Protein AF-A0A6J6LIS4-F1 (afdb_monomer_lite)

Secondary structure (DSSP, 8-state):
----HHHHTT--SSTT--HHHHHHHHGGGT-----B-TT-PBPPP-

Sequence (46 aa):
MDENISRAAGANHGQAMTEGRFGEIIAPLRRTLAQRNTAYKLLSPT

Structure (mmCIF, N/CA/C/O backbone):
data_AF-A0A6J6LIS4-F1
#
_entry.id   AF-A0A6J6LIS4-F1
#
loop_
_atom_site.group_PDB
_atom_site.id
_atom_site.type_symbol
_atom_site.label_atom_id
_atom_site.label_alt_id
_atom_site.label_comp_id
_atom_site.label_asym_id
_atom_site.label_entity_id
_atom_site.label_seq_id
_atom_site.pdbx_PDB_ins_code
_atom_site.Cartn_x
_atom_site.Cartn_y
_atom_site.Cartn_z
_atom_site.occupancy
_atom_site.B_iso_or_equiv
_atom_site.auth_seq_id
_atom_site.auth_comp_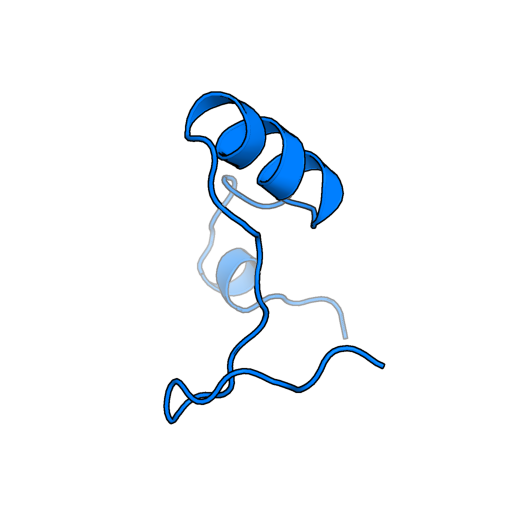id
_atom_site.auth_asym_id
_atom_site.auth_atom_id
_atom_site.pdbx_PDB_model_num
ATOM 1 N N . MET A 1 1 ? 15.288 -12.221 -10.343 1.00 47.16 1 MET A N 1
ATOM 2 C CA . MET A 1 1 ? 13.826 -12.401 -10.518 1.00 47.16 1 MET A CA 1
ATOM 3 C C . MET A 1 1 ? 13.240 -11.017 -10.302 1.00 47.16 1 MET A C 1
ATOM 5 O O . MET A 1 1 ? 12.802 -10.702 -9.208 1.00 47.16 1 MET A O 1
ATOM 9 N N . ASP A 1 2 ? 13.383 -10.156 -11.312 1.00 54.91 2 ASP A N 1
ATOM 10 C CA . ASP A 1 2 ? 13.365 -8.684 -11.167 1.00 54.91 2 ASP A CA 1
ATOM 11 C C . ASP A 1 2 ? 12.315 -8.023 -12.062 1.00 54.91 2 ASP A C 1
ATOM 13 O O . ASP A 1 2 ? 12.452 -6.885 -12.518 1.00 54.91 2 ASP A O 1
ATOM 17 N N . GLU A 1 3 ? 11.251 -8.763 -12.338 1.00 51.44 3 GLU A N 1
ATOM 18 C CA . GLU A 1 3 ? 10.156 -8.295 -13.165 1.00 51.44 3 GLU A CA 1
ATOM 19 C C . GLU A 1 3 ? 8.909 -8.222 -12.299 1.00 51.44 3 GLU A C 1
ATOM 21 O O . GLU A 1 3 ? 8.110 -9.147 -12.194 1.00 51.44 3 GLU A O 1
ATOM 26 N N . ASN A 1 4 ? 8.757 -7.075 -11.638 1.00 69.12 4 ASN A N 1
ATOM 27 C CA . ASN A 1 4 ? 7.441 -6.637 -11.205 1.00 69.12 4 ASN A CA 1
ATOM 28 C C . ASN A 1 4 ? 6.527 -6.643 -12.446 1.00 69.12 4 ASN A C 1
ATOM 30 O O . ASN A 1 4 ? 6.901 -6.088 -13.481 1.00 69.12 4 ASN A O 1
ATOM 34 N N . ILE A 1 5 ? 5.343 -7.251 -12.337 1.00 67.44 5 ILE A N 1
ATOM 35 C CA . ILE A 1 5 ? 4.322 -7.348 -13.397 1.00 67.44 5 ILE A CA 1
ATOM 36 C C . ILE A 1 5 ? 4.097 -5.990 -14.087 1.00 67.44 5 ILE A C 1
ATOM 38 O O . ILE A 1 5 ? 3.962 -5.926 -15.307 1.00 67.44 5 ILE A O 1
ATOM 42 N N . SER A 1 6 ? 4.152 -4.888 -13.334 1.00 63.91 6 SER A N 1
ATOM 43 C CA . SER A 1 6 ? 4.041 -3.532 -13.878 1.00 63.91 6 SER A CA 1
ATOM 44 C C . SER A 1 6 ? 5.161 -3.177 -14.867 1.00 63.91 6 SER A C 1
ATOM 46 O O . SER A 1 6 ? 4.898 -2.527 -15.874 1.00 63.91 6 SER A O 1
ATOM 48 N N . ARG A 1 7 ? 6.408 -3.612 -14.633 1.00 64.56 7 ARG A N 1
ATOM 49 C CA . ARG A 1 7 ? 7.538 -3.393 -15.558 1.00 64.56 7 ARG A CA 1
ATOM 50 C C . ARG A 1 7 ? 7.387 -4.231 -16.831 1.00 64.56 7 ARG A C 1
ATOM 52 O O . ARG A 1 7 ? 7.599 -3.696 -17.914 1.00 64.56 7 ARG A O 1
ATOM 59 N N . ALA A 1 8 ? 6.975 -5.495 -16.712 1.00 71.31 8 ALA A N 1
ATOM 60 C CA . ALA A 1 8 ? 6.698 -6.358 -17.867 1.00 71.31 8 ALA A CA 1
ATOM 61 C C . ALA A 1 8 ? 5.549 -5.813 -18.741 1.00 71.31 8 ALA A C 1
ATOM 63 O O . ALA A 1 8 ? 5.560 -5.971 -19.957 1.00 71.31 8 ALA A O 1
ATOM 64 N N . ALA A 1 9 ? 4.598 -5.099 -18.130 1.00 71.88 9 ALA A N 1
ATOM 65 C CA . ALA A 1 9 ? 3.514 -4.398 -18.815 1.00 71.88 9 ALA A CA 1
ATOM 66 C C . ALA A 1 9 ? 3.899 -3.003 -19.363 1.00 71.88 9 ALA A C 1
ATOM 68 O O . ALA A 1 9 ? 3.028 -2.264 -19.817 1.00 71.88 9 ALA A O 1
ATOM 69 N N . GLY A 1 10 ? 5.180 -2.610 -19.315 1.00 68.75 10 GLY A N 1
ATOM 70 C CA . GLY A 1 10 ? 5.664 -1.337 -19.865 1.00 68.75 10 GLY A CA 1
ATOM 71 C C . GLY A 1 10 ? 5.398 -0.105 -18.990 1.00 68.75 10 GLY A C 1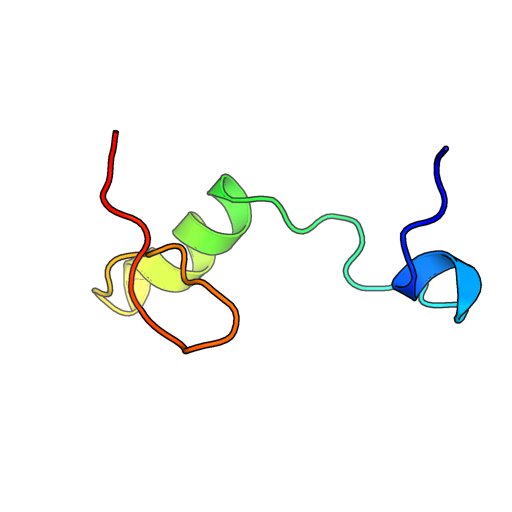
ATOM 72 O O . GLY A 1 10 ? 5.517 1.026 -19.465 1.00 68.75 10 GLY A O 1
ATOM 73 N N . ALA A 1 11 ? 5.046 -0.279 -17.710 1.00 70.44 11 ALA A N 1
ATOM 74 C CA . ALA A 1 11 ? 4.824 0.849 -16.812 1.00 70.44 11 ALA A CA 1
ATOM 75 C C . ALA A 1 11 ? 6.154 1.512 -16.404 1.00 70.44 11 ALA A C 1
ATOM 77 O O . ALA A 1 11 ? 6.897 1.006 -15.557 1.00 70.44 11 ALA A O 1
ATOM 78 N N . ASN A 1 12 ? 6.402 2.703 -16.956 1.00 64.38 12 ASN A N 1
ATOM 79 C CA . ASN A 1 12 ? 7.479 3.614 -16.538 1.00 64.38 12 ASN A CA 1
ATOM 80 C C . ASN A 1 12 ? 7.141 4.407 -15.260 1.00 64.38 12 ASN A C 1
ATOM 82 O O . ASN A 1 12 ? 7.999 5.090 -14.704 1.00 64.38 12 ASN A O 1
ATOM 86 N N . HIS A 1 13 ? 5.890 4.346 -14.801 1.00 62.66 13 HIS A N 1
ATOM 87 C CA . HIS A 1 13 ? 5.371 5.128 -13.680 1.00 62.66 13 HIS A CA 1
ATOM 88 C C . HIS A 1 13 ? 5.042 4.226 -12.478 1.00 62.66 13 HIS A C 1
ATOM 90 O O . HIS A 1 13 ? 4.732 3.050 -12.650 1.00 62.66 13 HIS A O 1
ATOM 96 N N . GLY A 1 14 ? 5.114 4.762 -11.253 1.00 62.41 14 GLY A N 1
ATOM 97 C CA . GLY A 1 14 ? 4.758 4.028 -10.025 1.00 62.41 14 GLY A CA 1
ATOM 98 C C . GLY A 1 14 ? 5.830 3.080 -9.463 1.00 62.41 14 GLY A C 1
ATOM 99 O O . GLY A 1 14 ? 5.567 2.386 -8.488 1.00 62.41 14 GLY A O 1
ATOM 100 N N . GLN A 1 15 ? 7.044 3.071 -10.025 1.00 71.12 15 GLN A N 1
ATOM 101 C CA . GLN A 1 15 ? 8.148 2.187 -9.600 1.00 71.12 15 GLN A CA 1
ATOM 102 C C . GLN A 1 15 ? 8.851 2.637 -8.306 1.00 71.12 15 GLN A C 1
ATOM 104 O O . GLN A 1 15 ? 9.582 1.864 -7.699 1.00 71.12 15 GLN A O 1
ATOM 109 N N . ALA A 1 16 ? 8.652 3.890 -7.886 1.00 78.25 16 ALA A N 1
ATOM 110 C CA . ALA A 1 16 ? 9.321 4.475 -6.720 1.00 78.25 16 ALA A CA 1
ATOM 111 C C . ALA A 1 16 ? 8.455 4.471 -5.446 1.00 78.25 16 ALA A C 1
ATOM 113 O O . ALA A 1 16 ? 8.826 5.092 -4.449 1.00 78.25 16 ALA A O 1
ATOM 114 N N . MET A 1 17 ? 7.284 3.825 -5.477 1.00 84.75 17 MET A N 1
ATOM 115 C CA . MET A 1 17 ? 6.415 3.753 -4.306 1.00 84.75 17 MET A CA 1
ATOM 116 C C . MET A 1 17 ? 7.028 2.817 -3.264 1.00 84.75 17 MET A C 1
ATOM 118 O O . MET A 1 17 ? 7.270 1.643 -3.535 1.00 84.75 17 MET A O 1
ATOM 122 N N . THR A 1 18 ? 7.245 3.338 -2.062 1.00 87.44 18 THR A N 1
ATOM 123 C CA . THR A 1 18 ? 7.678 2.570 -0.891 1.00 87.44 18 THR A CA 1
ATOM 124 C C . THR A 1 18 ? 6.643 2.705 0.217 1.00 87.44 18 THR A C 1
ATOM 126 O O . THR A 1 18 ? 5.799 3.602 0.179 1.00 87.44 18 THR A O 1
ATOM 129 N N . GLU A 1 19 ? 6.714 1.844 1.229 1.00 88.62 19 GLU A N 1
ATOM 130 C CA . GLU A 1 19 ? 5.850 1.946 2.409 1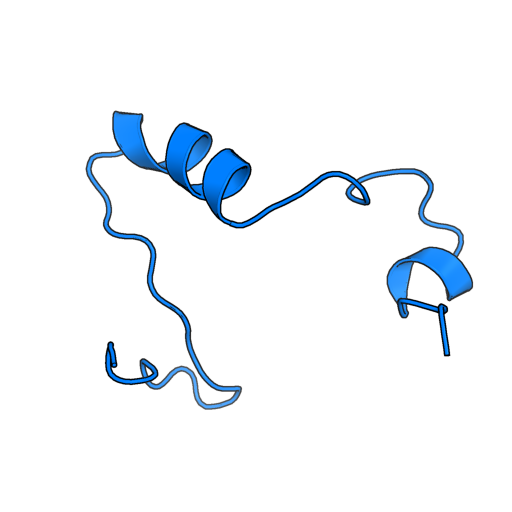.00 88.62 19 GLU A CA 1
ATOM 131 C C . GLU A 1 19 ? 5.959 3.324 3.081 1.00 88.62 19 GLU A C 1
ATOM 133 O O . GLU A 1 19 ? 4.941 3.958 3.347 1.00 88.62 19 GLU A O 1
ATOM 138 N N . GLY A 1 20 ? 7.182 3.834 3.268 1.00 91.19 20 GLY A N 1
ATOM 139 C CA . GLY A 1 20 ? 7.416 5.154 3.862 1.00 91.19 20 GLY A CA 1
ATOM 140 C C . GLY A 1 20 ? 6.802 6.290 3.042 1.00 91.19 20 GLY A C 1
ATOM 141 O O . GLY A 1 20 ? 6.080 7.121 3.588 1.00 91.19 20 GLY A O 1
ATOM 142 N N . ARG A 1 21 ? 6.997 6.279 1.714 1.00 91.75 21 ARG A N 1
ATOM 143 C CA . ARG A 1 21 ? 6.371 7.256 0.804 1.00 91.75 21 ARG A CA 1
ATOM 144 C C . ARG A 1 21 ? 4.851 7.192 0.856 1.00 91.75 21 ARG A C 1
ATOM 146 O O . ARG A 1 21 ? 4.185 8.222 0.820 1.00 91.75 21 ARG A O 1
ATOM 153 N N . PHE A 1 22 ? 4.295 5.990 0.952 1.00 92.00 22 PHE A N 1
ATOM 154 C CA . PHE A 1 22 ? 2.856 5.840 1.074 1.00 92.00 22 PHE A CA 1
ATOM 155 C C . PHE A 1 22 ? 2.356 6.356 2.430 1.00 92.00 22 PHE A C 1
ATOM 157 O O . PHE A 1 22 ? 1.348 7.056 2.479 1.00 92.00 22 PHE A O 1
ATOM 164 N N . GLY A 1 23 ? 3.100 6.120 3.513 1.00 93.62 23 GLY A N 1
ATOM 165 C CA . GLY A 1 23 ? 2.835 6.703 4.829 1.00 93.62 23 GLY A CA 1
ATOM 166 C C . GLY A 1 23 ? 2.797 8.236 4.815 1.00 93.62 23 GLY A C 1
ATOM 167 O O . GLY A 1 23 ? 1.862 8.820 5.362 1.00 93.62 23 GLY A O 1
ATOM 168 N N . GLU A 1 24 ? 3.746 8.887 4.131 1.00 93.88 24 GLU A N 1
ATOM 169 C CA . GLU A 1 24 ? 3.783 10.353 3.956 1.00 93.88 24 GLU A CA 1
ATOM 170 C C . GLU A 1 24 ? 2.494 10.891 3.308 1.00 93.88 24 GLU A C 1
ATOM 172 O O . GLU A 1 24 ? 1.940 11.893 3.759 1.00 93.88 24 GLU A O 1
ATOM 177 N N . ILE A 1 25 ? 1.979 10.200 2.285 1.00 93.12 25 ILE A N 1
ATOM 178 C CA . ILE A 1 25 ? 0.737 10.569 1.583 1.00 93.12 25 ILE A CA 1
ATOM 179 C C . ILE A 1 25 ? -0.488 10.412 2.495 1.00 93.12 25 ILE A C 1
ATOM 181 O O . ILE A 1 25 ? -1.435 11.197 2.424 1.00 93.12 25 ILE A O 1
ATOM 185 N N . ILE A 1 26 ? -0.486 9.390 3.352 1.00 94.69 26 ILE A N 1
ATOM 186 C CA . ILE A 1 26 ? -1.625 9.030 4.200 1.00 94.69 26 ILE A CA 1
ATOM 187 C C . ILE A 1 26 ? -1.702 9.881 5.478 1.00 94.69 26 ILE A C 1
ATOM 189 O O . ILE A 1 26 ? -2.805 10.175 5.949 1.00 94.69 26 ILE A O 1
ATOM 193 N N . ALA A 1 27 ? -0.568 10.328 6.020 1.00 93.75 27 ALA A N 1
ATOM 194 C CA . ALA A 1 27 ? -0.489 11.135 7.239 1.00 93.75 27 ALA A CA 1
ATOM 195 C C . ALA A 1 27 ? -1.467 12.338 7.295 1.00 93.75 27 ALA A C 1
ATOM 197 O O . ALA A 1 27 ? -2.204 12.445 8.283 1.00 93.75 27 ALA A O 1
ATOM 198 N N . PRO A 1 28 ? -1.574 13.217 6.271 1.00 96.75 28 PRO A N 1
ATOM 199 C CA . PRO A 1 28 ? -2.504 14.353 6.308 1.00 96.75 28 PRO A CA 1
ATOM 200 C C . PRO A 1 28 ? -3.981 13.937 6.332 1.00 96.75 28 PRO A C 1
ATOM 202 O O . PRO A 1 28 ? -4.827 14.696 6.805 1.00 96.75 28 PRO A O 1
ATOM 205 N N . LEU A 1 29 ? -4.304 12.722 5.881 1.00 96.56 29 LEU A N 1
ATOM 206 C CA . LEU A 1 29 ? -5.665 12.183 5.898 1.00 96.56 29 LEU A CA 1
ATOM 207 C C . LEU A 1 29 ? -6.069 11.631 7.274 1.00 96.56 29 LEU A C 1
ATOM 209 O O . LEU A 1 29 ? -7.213 11.207 7.442 1.00 96.56 29 LEU A O 1
ATOM 213 N N . ARG A 1 30 ? -5.147 11.618 8.253 1.00 94.75 30 ARG A N 1
ATOM 214 C CA . ARG A 1 30 ? -5.342 11.047 9.599 1.00 94.75 30 ARG A CA 1
ATOM 215 C C . ARG A 1 30 ? -5.839 9.598 9.548 1.00 94.75 30 ARG A C 1
ATOM 217 O O . ARG A 1 30 ? -6.746 9.206 10.284 1.00 94.75 30 ARG A O 1
ATOM 224 N N . ARG A 1 31 ? -5.265 8.803 8.642 1.00 93.06 31 ARG A N 1
ATOM 225 C CA . ARG A 1 31 ? -5.549 7.369 8.492 1.00 93.06 31 ARG A CA 1
ATOM 226 C C . ARG A 1 31 ? -4.325 6.535 8.850 1.00 93.06 31 ARG A C 1
ATOM 228 O O . ARG A 1 31 ? -3.195 6.999 8.751 1.00 93.06 31 ARG A O 1
ATOM 235 N N . THR A 1 32 ? -4.570 5.293 9.252 1.00 89.50 32 THR A N 1
ATOM 236 C CA . THR A 1 32 ? -3.524 4.314 9.556 1.00 89.50 32 THR A CA 1
ATOM 237 C C . THR A 1 32 ? -3.276 3.450 8.330 1.00 89.50 32 THR A C 1
ATOM 239 O O . THR A 1 32 ? -4.219 2.896 7.761 1.00 89.50 32 THR A O 1
ATOM 242 N N . LEU A 1 33 ? -2.013 3.336 7.922 1.00 90.69 33 LEU A N 1
ATOM 243 C CA . LEU A 1 33 ? -1.618 2.396 6.884 1.00 90.69 33 LEU A CA 1
ATOM 244 C C . LEU A 1 33 ? -1.725 0.964 7.426 1.00 90.69 33 LEU A C 1
ATOM 246 O O . LEU A 1 33 ? -1.261 0.689 8.529 1.00 90.69 33 LEU A O 1
ATOM 250 N N . ALA A 1 34 ? -2.345 0.062 6.666 1.00 91.12 34 ALA A N 1
ATOM 251 C CA . ALA A 1 34 ? -2.498 -1.332 7.066 1.00 91.12 34 ALA A CA 1
ATOM 252 C C . ALA A 1 34 ? -2.338 -2.273 5.868 1.00 91.12 34 ALA A C 1
ATOM 254 O O . ALA A 1 34 ? -2.908 -2.045 4.797 1.00 91.12 34 ALA A O 1
ATOM 255 N N . GLN A 1 35 ? -1.582 -3.352 6.063 1.00 92.69 35 GLN A N 1
ATOM 256 C CA . GLN A 1 35 ? -1.430 -4.406 5.070 1.00 92.69 35 GLN A CA 1
ATOM 257 C C . GLN A 1 35 ? -2.623 -5.366 5.136 1.00 92.69 35 GLN A C 1
ATOM 259 O O . GLN A 1 35 ? -3.120 -5.701 6.212 1.00 92.69 35 GLN A O 1
ATOM 264 N N . ARG A 1 36 ? -3.086 -5.833 3.975 1.00 95.06 36 ARG A N 1
ATOM 265 C CA . ARG A 1 36 ? -4.205 -6.775 3.856 1.00 95.06 36 ARG A CA 1
ATOM 266 C C . ARG A 1 36 ? -3.833 -7.978 3.004 1.00 95.06 36 ARG A C 1
ATOM 268 O O . ARG A 1 36 ? -2.964 -7.882 2.140 1.00 95.06 36 ARG A O 1
ATOM 275 N N . ASN A 1 37 ? -4.549 -9.079 3.191 1.00 95.19 37 ASN A N 1
ATOM 276 C CA . ASN A 1 37 ? -4.528 -10.195 2.250 1.00 95.19 37 ASN A CA 1
ATOM 277 C C . ASN A 1 37 ? -5.527 -9.990 1.090 1.00 95.19 37 ASN A C 1
ATOM 279 O O . ASN A 1 37 ? -6.266 -9.000 1.026 1.00 95.19 37 ASN A O 1
ATOM 283 N N . THR A 1 38 ? -5.554 -10.938 0.150 1.00 95.19 38 THR A N 1
ATOM 284 C CA . THR A 1 38 ? -6.450 -10.910 -1.022 1.00 95.19 38 THR A CA 1
ATOM 285 C C . THR A 1 38 ? -7.929 -11.045 -0.653 1.00 95.19 38 THR A C 1
ATOM 287 O O . THR A 1 38 ? -8.779 -10.553 -1.387 1.00 95.19 38 THR A O 1
ATOM 290 N N . ALA A 1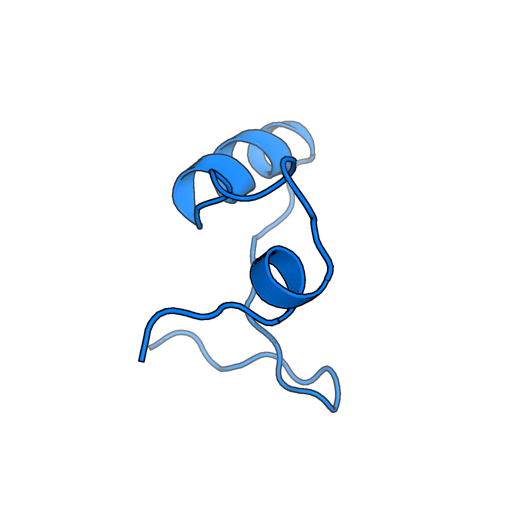 39 ? -8.237 -11.610 0.518 1.00 96.25 39 ALA A N 1
ATOM 291 C CA . ALA A 1 39 ? -9.575 -11.639 1.112 1.00 96.25 39 ALA A CA 1
ATOM 292 C C . ALA A 1 39 ? -9.899 -10.377 1.940 1.00 96.25 39 ALA A C 1
ATOM 294 O O . ALA A 1 39 ? -10.862 -10.372 2.703 1.00 96.25 39 ALA A O 1
ATOM 295 N N . TYR A 1 40 ? -9.089 -9.318 1.815 1.00 92.00 40 TYR A N 1
ATOM 296 C CA . TYR A 1 40 ? -9.232 -8.030 2.504 1.00 92.00 40 TYR A CA 1
ATOM 297 C C . TYR A 1 40 ? -9.138 -8.079 4.036 1.00 92.00 40 TYR A C 1
ATOM 299 O O . TYR A 1 40 ? -9.372 -7.065 4.691 1.00 92.00 40 TYR A O 1
ATOM 307 N N . LYS A 1 41 ? -8.734 -9.207 4.627 1.00 95.38 41 LYS A N 1
ATOM 308 C CA . LYS A 1 41 ? -8.427 -9.254 6.060 1.00 95.38 41 LYS A CA 1
ATOM 309 C C . LYS A 1 41 ? -7.114 -8.529 6.314 1.00 95.38 41 LYS A C 1
ATOM 311 O O . LYS A 1 41 ? -6.163 -8.694 5.545 1.00 95.38 41 LYS A O 1
ATOM 316 N N . LEU A 1 42 ? -7.067 -7.756 7.395 1.00 94.31 42 LEU A N 1
ATOM 317 C CA . LEU A 1 42 ? -5.830 -7.142 7.859 1.00 94.31 42 LEU A CA 1
ATOM 318 C C . LEU A 1 42 ? -4.837 -8.243 8.230 1.00 94.31 42 LEU A C 1
ATOM 320 O O . LEU A 1 42 ? -5.203 -9.217 8.890 1.00 94.31 42 LEU A O 1
ATOM 324 N N . LEU A 1 43 ? -3.597 -8.092 7.780 1.00 91.56 43 LEU A N 1
ATOM 325 C CA . LEU A 1 43 ? -2.500 -8.868 8.333 1.00 91.56 43 LEU A CA 1
ATOM 326 C C . LEU A 1 43 ? -2.178 -8.248 9.691 1.00 91.56 43 LEU A C 1
ATOM 328 O O . LEU A 1 43 ? -2.001 -7.032 9.779 1.00 91.56 43 LEU A O 1
ATOM 332 N N . SER A 1 44 ? -2.195 -9.057 10.751 1.00 73.38 44 SER A N 1
ATOM 333 C CA . SER A 1 44 ? -1.861 -8.580 12.092 1.00 73.38 44 SER A CA 1
ATOM 334 C C . SER A 1 44 ? -0.495 -7.888 12.061 1.00 73.38 44 SER A C 1
ATOM 336 O O . SER A 1 44 ? 0.422 -8.432 11.437 1.00 73.38 44 SER A O 1
ATOM 338 N N . PRO A 1 45 ? -0.333 -6.726 12.718 1.00 59.41 45 PRO A N 1
ATOM 339 C CA . PRO A 1 45 ? 0.993 -6.163 12.926 1.00 59.41 45 PRO A CA 1
ATOM 340 C C . PRO A 1 45 ? 1.818 -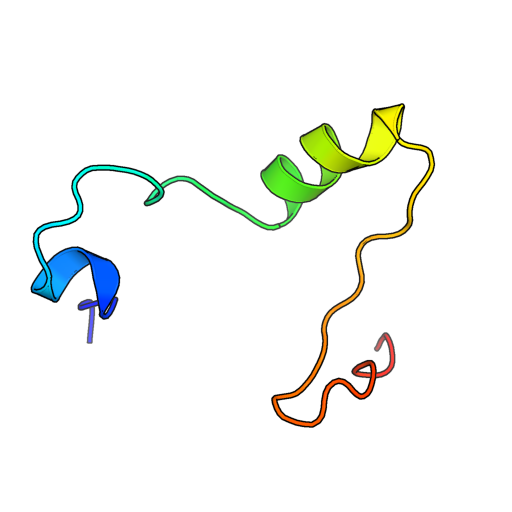7.197 13.701 1.00 59.41 45 PRO A C 1
ATOM 342 O O . PRO A 1 45 ? 1.318 -7.755 14.680 1.00 59.41 45 PRO A O 1
ATOM 345 N N . THR A 1 46 ? 3.024 -7.502 13.222 1.00 53.16 46 THR A N 1
ATOM 346 C CA . THR A 1 46 ? 4.032 -8.197 14.039 1.00 53.16 46 THR A CA 1
ATOM 347 C C . THR A 1 46 ? 4.604 -7.221 15.055 1.00 53.16 46 THR A C 1
ATOM 349 O O . THR A 1 46 ? 4.772 -6.039 14.676 1.00 53.16 46 THR 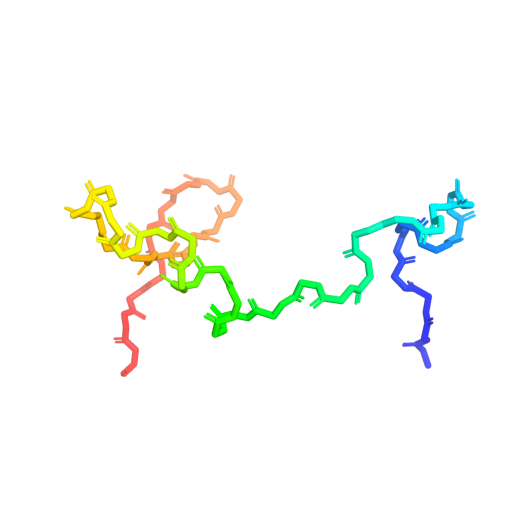A O 1
#

Foldseek 3Di:
DPDDVCVVVVNPPDPPDDPVNVCVVCVVVVDDDFDADPVRHTDDDD

pLDDT: mean 81.1, std 15.0, range [47.16, 96.75]

Organism: NCBI:txid449393

Radius of gyration: 13.7 Å; chains: 1; bounding box: 23×27×34 Å